Protein AF-A0A843IZI3-F1 (afdb_monomer_lite)

Foldseek 3Di:
DAEKEKEKEAALDPVQDQAAALVPRHHPVVLQVVLCVVCVVQYDYHYYYDHNRDPPNAIFMDIPNHTLCVLPPDPDLVVVVVPPFPPPDDDDPDDDDDPDPGPPSVVSPSHHHSVSVSSSVVSVRPD

Radius of gyration: 17.34 Å; chains: 1; bounding box: 28×25×58 Å

Secondary structure (DSSP, 8-state):
-EEEEEEEEEES-TTSPPPB-TTT--BHHHHHHHHHHHTTTTEEEEEEEEEEEESSSS-EEEETTEEHHHHS----GGG-HHHH-TTS-------S--------GGGGGSS--HHHHHHHHHHHHH-

pLDDT: mean 74.64, std 21.26, range [29.38, 96.81]

Sequence (127 aa):
MKDVKIVLLKSGDPTVFPPVCSDTMKSLKDAVCEIAAIYRDSASFTYEEIEAASEEGRHIVTINGRRLEELVPIPDPSKYCGMACAGCGGGGSGTEGDVVEGPHCAGIYRNIPESVLRLAVKKEIFG

Structure (mmCIF, N/CA/C/O backbone):
data_AF-A0A843IZI3-F1
#
_entry.id   AF-A0A843IZI3-F1
#
loop_
_atom_site.group_PDB
_atom_site.id
_atom_site.type_symbol
_atom_site.label_atom_id
_atom_site.label_alt_id
_atom_site.label_comp_id
_atom_site.label_asym_id
_atom_site.label_entity_id
_atom_site.label_seq_id
_atom_site.pdbx_PDB_ins_code
_atom_site.Cartn_x
_atom_site.Cartn_y
_atom_site.Cartn_z
_atom_site.occupancy
_atom_site.B_iso_or_equiv
_atom_site.auth_seq_id
_atom_site.auth_comp_id
_atom_site.auth_asym_id
_atom_site.auth_atom_id
_atom_site.pdbx_PDB_model_num
ATOM 1 N N . MET A 1 1 ? -6.390 -2.187 20.084 1.00 82.44 1 MET A N 1
ATOM 2 C CA . MET A 1 1 ? -5.901 -1.349 18.974 1.00 82.44 1 MET A CA 1
ATOM 3 C C . MET A 1 1 ? -4.789 -2.128 18.304 1.00 82.44 1 MET A C 1
ATOM 5 O O . MET A 1 1 ? -3.901 -2.574 19.019 1.00 82.44 1 MET A O 1
ATOM 9 N N . LYS A 1 2 ? -4.926 -2.430 17.010 1.00 92.44 2 LYS A N 1
ATOM 10 C CA . LYS A 1 2 ? -3.948 -3.241 16.267 1.00 92.44 2 LYS A CA 1
ATOM 11 C C . LYS A 1 2 ? -2.893 -2.334 15.641 1.00 92.44 2 LYS A C 1
ATOM 13 O O . LYS A 1 2 ? -3.246 -1.265 15.157 1.00 92.44 2 LYS A O 1
ATOM 18 N N . ASP A 1 3 ? -1.641 -2.764 15.621 1.00 94.94 3 ASP A N 1
ATOM 19 C CA . ASP A 1 3 ? -0.580 -2.026 14.940 1.00 94.94 3 ASP A CA 1
ATOM 20 C C . ASP A 1 3 ? -0.457 -2.507 13.488 1.00 94.94 3 ASP A C 1
ATOM 22 O O . ASP A 1 3 ? -0.368 -3.710 13.215 1.00 94.94 3 ASP A O 1
ATOM 26 N N . VAL A 1 4 ? -0.499 -1.563 12.549 1.00 96.31 4 VAL A N 1
ATOM 27 C CA . VAL A 1 4 ? -0.403 -1.812 11.107 1.00 96.31 4 VAL A CA 1
ATOM 28 C C . VAL A 1 4 ? 0.803 -1.059 10.557 1.00 96.31 4 VAL A C 1
ATOM 30 O O . VAL A 1 4 ? 0.792 0.164 10.411 1.00 96.31 4 VAL A O 1
ATOM 33 N N . LYS A 1 5 ? 1.860 -1.798 10.224 1.00 96.81 5 LYS A N 1
ATOM 34 C CA . LYS A 1 5 ? 3.063 -1.275 9.580 1.00 96.81 5 LYS A CA 1
ATOM 35 C C . LYS A 1 5 ? 2.989 -1.505 8.076 1.00 96.81 5 LYS A C 1
ATOM 37 O O . LYS A 1 5 ? 3.002 -2.645 7.624 1.00 96.81 5 LYS A O 1
ATOM 42 N N . ILE A 1 6 ? 2.950 -0.432 7.303 1.00 95.25 6 ILE A N 1
ATOM 43 C CA . ILE A 1 6 ? 2.982 -0.457 5.843 1.00 95.25 6 ILE A CA 1
ATOM 44 C C . ILE A 1 6 ? 4.381 -0.044 5.397 1.00 95.25 6 ILE A C 1
ATOM 46 O O . ILE A 1 6 ? 4.870 1.016 5.785 1.00 95.25 6 ILE A O 1
ATOM 50 N N . VAL A 1 7 ? 5.032 -0.880 4.594 1.00 94.69 7 VAL A N 1
ATOM 51 C CA . VAL A 1 7 ? 6.383 -0.614 4.088 1.00 94.69 7 VAL A CA 1
ATOM 52 C C . VAL A 1 7 ? 6.379 -0.660 2.572 1.00 94.69 7 VAL A C 1
ATOM 54 O O . VAL A 1 7 ? 5.967 -1.659 1.979 1.00 94.69 7 VAL A O 1
ATOM 57 N N . LEU A 1 8 ? 6.882 0.406 1.960 1.00 92.19 8 LEU A N 1
ATOM 58 C CA . LEU A 1 8 ? 7.231 0.456 0.550 1.00 92.19 8 LEU A CA 1
ATOM 59 C C . LEU A 1 8 ? 8.717 0.121 0.384 1.00 92.19 8 LEU A C 1
ATOM 61 O O . LEU A 1 8 ? 9.584 0.922 0.727 1.00 92.19 8 LEU A O 1
ATOM 65 N N . LEU A 1 9 ? 9.013 -1.043 -0.186 1.00 90.69 9 LEU A N 1
ATOM 66 C CA . LEU A 1 9 ? 10.354 -1.400 -0.643 1.00 90.69 9 LEU A CA 1
ATOM 67 C C . LEU A 1 9 ? 10.543 -0.827 -2.046 1.00 90.69 9 LEU A C 1
ATOM 69 O O . LEU A 1 9 ? 9.850 -1.225 -2.991 1.00 90.69 9 LEU A O 1
ATOM 73 N N . LYS A 1 10 ? 11.447 0.141 -2.192 1.00 86.81 10 LYS A N 1
ATOM 74 C CA . LYS A 1 10 ? 11.674 0.794 -3.479 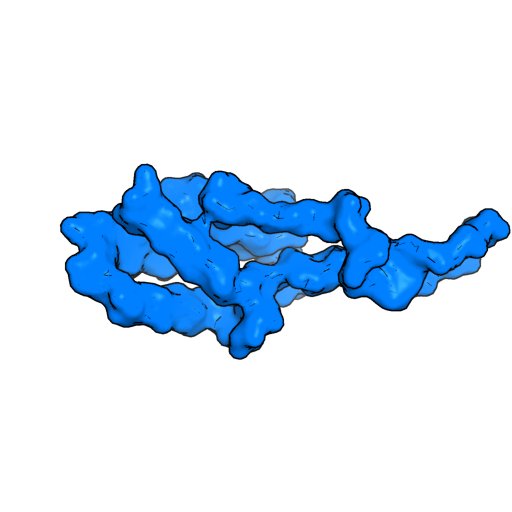1.00 86.81 10 LYS A CA 1
ATOM 75 C C . LYS A 1 10 ? 12.537 -0.052 -4.400 1.00 86.81 10 LYS A C 1
ATOM 77 O O . LYS A 1 10 ? 13.486 -0.698 -3.957 1.00 86.81 10 LYS A O 1
ATOM 82 N N . SER A 1 11 ? 12.192 -0.021 -5.687 1.00 84.12 11 SER A N 1
ATOM 83 C CA . SER A 1 11 ? 13.081 -0.515 -6.734 1.00 84.12 11 SER A CA 1
ATOM 84 C C . SER A 1 11 ? 14.374 0.298 -6.714 1.00 84.12 11 SER A C 1
ATOM 86 O O . SER A 1 11 ? 14.326 1.517 -6.559 1.00 84.12 11 SER A O 1
ATOM 88 N N . GLY A 1 12 ? 15.518 -0.368 -6.870 1.00 81.38 12 GLY A N 1
ATOM 89 C CA . GLY A 1 12 ? 16.792 0.309 -7.133 1.00 81.38 12 GLY A CA 1
ATOM 90 C C . GLY A 1 12 ? 16.920 0.814 -8.576 1.00 81.38 12 GLY A C 1
ATOM 91 O O . GLY A 1 12 ? 17.868 1.528 -8.891 1.00 81.38 12 GLY A O 1
ATOM 92 N N . ASP A 1 13 ? 15.987 0.439 -9.454 1.00 79.12 13 ASP A N 1
ATOM 93 C CA . ASP A 1 13 ? 15.971 0.853 -10.854 1.00 79.12 13 ASP A CA 1
ATOM 94 C C . ASP A 1 13 ? 15.392 2.279 -10.998 1.00 79.12 13 ASP A C 1
ATOM 96 O O . ASP A 1 13 ? 14.211 2.487 -10.699 1.00 79.12 13 ASP A O 1
ATOM 100 N N . PRO A 1 14 ? 16.181 3.261 -11.481 1.00 72.19 14 PRO A N 1
ATOM 101 C CA . PRO A 1 14 ? 15.745 4.650 -11.631 1.00 72.19 14 PRO A CA 1
ATOM 102 C C . PRO A 1 14 ? 14.690 4.854 -12.729 1.00 72.19 14 PRO A C 1
ATOM 104 O O . PRO A 1 14 ? 14.114 5.936 -12.825 1.00 72.19 14 PRO A O 1
ATOM 107 N N . THR A 1 15 ? 14.441 3.851 -13.573 1.00 77.31 15 THR A N 1
ATOM 108 C CA . THR A 1 15 ? 13.392 3.887 -14.603 1.00 77.31 15 THR A CA 1
ATOM 109 C C . THR A 1 15 ? 12.011 3.529 -14.050 1.00 77.31 15 THR A C 1
ATOM 111 O O . THR A 1 15 ? 10.994 3.744 -14.717 1.00 77.31 15 THR A O 1
ATOM 114 N N . VAL A 1 16 ? 11.952 3.015 -12.817 1.00 73.44 16 VAL A N 1
ATOM 115 C CA . VAL A 1 16 ? 10.704 2.666 -12.144 1.00 73.44 16 VAL A CA 1
ATOM 116 C C . VAL A 1 16 ? 10.182 3.887 -11.394 1.00 73.44 16 VAL A C 1
ATOM 118 O O . VAL A 1 16 ? 10.799 4.394 -10.459 1.00 73.44 16 VAL A O 1
ATOM 121 N N . PHE A 1 17 ? 9.017 4.369 -11.820 1.00 74.69 17 PHE A N 1
ATOM 122 C CA . PHE A 1 17 ? 8.362 5.507 -11.186 1.00 74.69 17 PHE A CA 1
ATOM 123 C C . PHE A 1 17 ? 7.798 5.139 -9.806 1.00 74.69 17 PHE A C 1
ATOM 125 O O . PHE A 1 17 ? 7.302 4.020 -9.639 1.00 74.69 17 PHE A O 1
ATOM 132 N N . PRO A 1 18 ? 7.786 6.091 -8.850 1.00 73.00 18 PRO A N 1
ATOM 133 C CA . PRO A 1 18 ? 7.162 5.893 -7.548 1.00 73.00 18 PRO A CA 1
ATOM 134 C C . PRO A 1 18 ? 5.718 5.393 -7.681 1.00 73.00 18 PRO A C 1
ATOM 136 O O . PRO A 1 18 ? 4.987 5.874 -8.553 1.00 73.00 18 PRO A O 1
ATOM 139 N N . PRO A 1 19 ? 5.274 4.470 -6.812 1.00 77.44 19 PRO A N 1
ATOM 140 C CA . PRO A 1 19 ? 3.941 3.907 -6.919 1.00 77.44 19 PRO A CA 1
ATOM 141 C C . PRO A 1 19 ? 2.885 4.966 -6.598 1.00 77.44 19 PRO A C 1
ATOM 143 O O . PRO A 1 19 ? 2.910 5.608 -5.542 1.00 77.44 19 PRO A O 1
ATOM 146 N N . VAL A 1 20 ? 1.920 5.096 -7.501 1.00 81.75 20 VAL A N 1
ATOM 147 C CA . VAL A 1 20 ? 0.690 5.868 -7.293 1.00 81.75 20 VAL A CA 1
ATOM 148 C C . VAL A 1 20 ? -0.499 4.921 -7.248 1.00 81.75 20 VAL A C 1
ATOM 150 O O . VAL A 1 20 ? -0.456 3.829 -7.819 1.00 81.75 20 VAL A O 1
ATOM 153 N N . CYS A 1 21 ? -1.571 5.321 -6.573 1.00 83.06 21 CYS A N 1
ATOM 154 C CA . CYS A 1 21 ? -2.815 4.576 -6.606 1.00 83.06 21 CYS A CA 1
ATOM 155 C C . CYS A 1 21 ? -3.510 4.766 -7.954 1.00 83.06 21 CYS A C 1
ATOM 157 O O . CYS A 1 21 ? -3.779 5.892 -8.356 1.00 83.06 21 CYS A O 1
ATOM 159 N N . SER A 1 22 ? -3.779 3.678 -8.679 1.00 77.12 22 SER A N 1
ATOM 160 C CA . SER A 1 22 ? -4.245 3.752 -10.074 1.00 77.12 22 SER A CA 1
ATOM 161 C C . SER A 1 22 ? -5.667 4.292 -10.242 1.00 77.12 22 SER A C 1
ATOM 163 O O . SER A 1 22 ? -5.977 4.869 -11.279 1.00 77.12 22 SER A O 1
ATOM 165 N N . ASP A 1 23 ? -6.530 4.112 -9.243 1.00 78.88 23 ASP A N 1
ATOM 166 C CA . ASP A 1 23 ? -7.933 4.541 -9.243 1.00 78.88 23 ASP A CA 1
ATOM 167 C C . ASP A 1 23 ? -8.120 5.983 -8.748 1.00 78.88 23 ASP A C 1
ATOM 169 O O . ASP A 1 23 ? -9.038 6.669 -9.196 1.00 78.88 23 ASP A O 1
ATOM 173 N N . THR A 1 24 ? -7.254 6.462 -7.854 1.00 79.31 24 THR A N 1
ATOM 174 C CA . THR A 1 24 ? -7.369 7.801 -7.248 1.00 79.31 24 THR A CA 1
ATOM 175 C C . THR A 1 24 ? -6.251 8.763 -7.635 1.00 79.31 24 THR A C 1
ATOM 177 O O . THR A 1 24 ? -6.328 9.945 -7.305 1.00 79.31 24 THR A O 1
ATOM 180 N N . MET A 1 25 ? -5.219 8.282 -8.334 1.00 81.31 25 MET A N 1
ATOM 181 C CA . MET A 1 25 ? -4.001 9.017 -8.702 1.00 81.31 25 MET A CA 1
ATOM 182 C C . MET A 1 25 ? -3.225 9.607 -7.513 1.00 81.31 25 MET A C 1
ATOM 184 O O . MET A 1 25 ? -2.322 10.422 -7.705 1.00 81.31 25 MET A O 1
ATOM 188 N N . LYS A 1 26 ? -3.543 9.197 -6.280 1.00 85.31 26 LYS A N 1
ATOM 189 C CA . LYS A 1 26 ? -2.845 9.641 -5.069 1.00 85.31 26 LYS A CA 1
ATOM 190 C C . LYS A 1 26 ? -1.495 8.955 -4.932 1.00 85.31 26 LYS A C 1
ATOM 192 O O . LYS A 1 26 ? -1.305 7.834 -5.406 1.00 85.31 26 LYS A O 1
ATOM 197 N N . SER A 1 27 ? -0.564 9.595 -4.231 1.00 89.44 27 SER A N 1
ATOM 198 C CA . SER A 1 27 ? 0.640 8.892 -3.793 1.00 89.44 27 SER A CA 1
ATOM 199 C C . SER A 1 27 ? 0.267 7.778 -2.809 1.00 89.44 27 SER A C 1
ATOM 201 O O . SER A 1 27 ? -0.729 7.884 -2.086 1.00 89.44 27 SER A O 1
ATO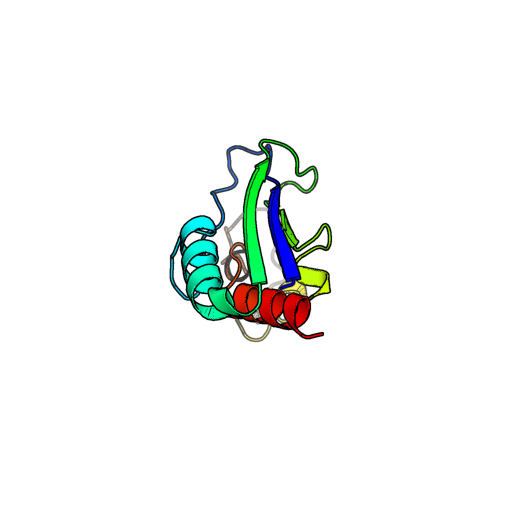M 203 N N . LEU A 1 28 ? 1.080 6.717 -2.741 1.00 88.50 28 LEU A N 1
ATOM 204 C CA . LEU A 1 28 ? 0.869 5.652 -1.756 1.00 88.50 28 LEU A CA 1
ATOM 205 C C . LEU A 1 28 ? 0.814 6.211 -0.324 1.00 88.50 28 LEU A C 1
ATOM 207 O O . LEU A 1 28 ? -0.017 5.788 0.475 1.00 88.50 28 LEU A O 1
ATOM 211 N N . LYS A 1 29 ? 1.660 7.200 -0.017 1.00 91.81 29 LYS A N 1
ATOM 212 C CA . LYS A 1 29 ? 1.693 7.870 1.285 1.00 91.81 29 LYS A CA 1
ATOM 213 C C . LYS A 1 29 ? 0.367 8.563 1.612 1.00 91.81 29 LYS A C 1
ATOM 215 O O . LYS A 1 29 ? -0.157 8.360 2.704 1.00 91.81 29 LYS A O 1
ATOM 220 N N . ASP A 1 30 ? -0.185 9.339 0.679 1.00 93.31 30 ASP A N 1
ATOM 221 C CA . ASP A 1 30 ? -1.453 10.050 0.893 1.00 93.31 30 ASP A CA 1
ATOM 222 C C . ASP A 1 30 ? -2.609 9.063 1.087 1.00 93.31 30 ASP A C 1
ATOM 224 O O . ASP A 1 30 ? -3.400 9.204 2.022 1.00 93.31 30 ASP A O 1
ATOM 228 N N . ALA A 1 31 ? -2.653 8.006 0.270 1.00 92.75 31 ALA A N 1
ATOM 229 C CA . ALA A 1 31 ? -3.630 6.931 0.412 1.00 92.75 31 ALA A CA 1
ATOM 230 C C . ALA A 1 31 ? -3.542 6.250 1.791 1.00 92.75 31 ALA A C 1
ATOM 232 O O . ALA A 1 31 ? -4.564 6.033 2.445 1.00 92.75 31 ALA A O 1
ATOM 233 N N . VAL A 1 32 ? -2.332 5.954 2.280 1.00 93.62 32 VAL A N 1
ATOM 234 C CA . VAL A 1 32 ? -2.130 5.382 3.622 1.00 93.62 32 VAL A CA 1
ATOM 235 C C . VAL A 1 32 ? -2.593 6.342 4.718 1.00 93.62 32 VAL A C 1
ATOM 237 O O . VAL A 1 32 ? -3.255 5.902 5.659 1.00 93.62 32 VAL A O 1
ATOM 240 N N . CYS A 1 33 ? -2.303 7.640 4.604 1.00 94.56 33 CYS A N 1
ATOM 241 C CA . CYS A 1 33 ? -2.763 8.648 5.561 1.00 94.56 33 CYS A CA 1
ATOM 242 C C . CYS A 1 33 ? -4.295 8.719 5.641 1.00 94.56 33 CYS A C 1
ATOM 244 O O . CYS A 1 33 ? -4.855 8.762 6.739 1.00 94.56 33 CYS A O 1
ATOM 246 N N . GLU A 1 34 ? -4.985 8.685 4.502 1.00 94.94 34 GLU A N 1
ATOM 247 C CA . GLU A 1 34 ? -6.450 8.672 4.471 1.00 94.94 34 GLU A CA 1
ATOM 248 C C . GLU A 1 34 ? -7.030 7.383 5.068 1.00 94.94 34 GLU A C 1
ATOM 250 O O . GLU A 1 34 ? -7.964 7.428 5.873 1.00 94.94 34 GLU A O 1
ATOM 255 N N . ILE A 1 35 ? -6.449 6.226 4.741 1.00 94.06 35 ILE A N 1
ATOM 256 C CA . ILE A 1 35 ? -6.859 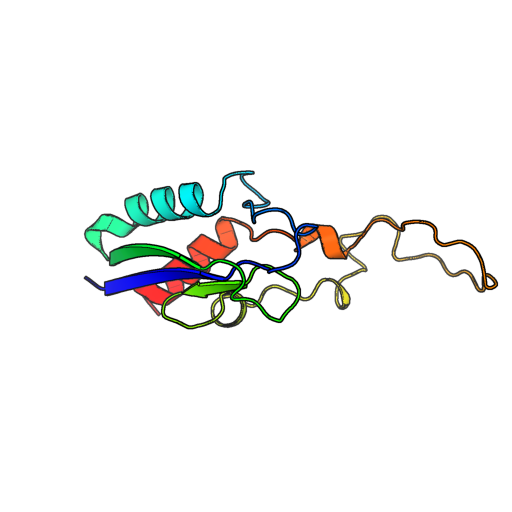4.939 5.316 1.00 94.06 35 ILE A CA 1
ATOM 257 C C . ILE A 1 35 ? -6.646 4.929 6.836 1.00 94.06 35 ILE A C 1
ATOM 259 O O . ILE A 1 35 ? -7.520 4.463 7.575 1.00 94.06 35 ILE A O 1
ATOM 263 N N . ALA A 1 36 ? -5.530 5.478 7.318 1.00 94.56 36 ALA A N 1
ATOM 264 C CA . ALA A 1 36 ? -5.250 5.598 8.743 1.00 94.56 36 ALA A CA 1
ATOM 265 C C . ALA A 1 36 ? -6.307 6.450 9.459 1.00 94.56 36 ALA A C 1
ATOM 267 O O . ALA A 1 36 ? -6.757 6.087 10.545 1.00 94.56 36 ALA A O 1
ATOM 268 N N . ALA A 1 37 ? -6.770 7.536 8.833 1.00 95.31 37 ALA A N 1
ATOM 269 C CA . ALA A 1 37 ? -7.842 8.364 9.381 1.00 95.31 37 ALA A CA 1
ATOM 270 C C . ALA A 1 37 ? -9.173 7.599 9.506 1.00 95.31 37 ALA A C 1
ATOM 272 O O . ALA A 1 37 ? -9.874 7.758 10.507 1.00 95.31 37 ALA A O 1
ATOM 273 N N . ILE A 1 38 ? -9.500 6.736 8.536 1.00 94.38 38 ILE A N 1
ATOM 274 C CA . ILE A 1 38 ? -10.714 5.899 8.550 1.00 94.38 38 ILE A CA 1
ATOM 275 C C . ILE A 1 38 ? -10.683 4.883 9.701 1.00 94.38 38 ILE A C 1
ATOM 277 O O . ILE A 1 38 ? -11.712 4.633 10.327 1.00 94.38 38 ILE A O 1
ATOM 281 N N . TYR A 1 39 ? -9.520 4.290 9.978 1.00 94.44 39 TYR A N 1
ATOM 282 C CA . TYR A 1 39 ? -9.370 3.211 10.962 1.00 94.44 39 TYR A CA 1
ATOM 283 C C . TYR A 1 39 ? -8.747 3.650 12.292 1.00 94.44 39 TYR A C 1
ATOM 285 O O . TYR A 1 39 ? -8.391 2.792 13.100 1.00 94.44 39 TYR A O 1
ATOM 293 N N . ARG A 1 40 ? -8.664 4.958 12.556 1.00 93.62 40 ARG A N 1
ATOM 294 C CA . ARG A 1 40 ? -7.981 5.541 13.726 1.00 93.62 40 ARG A CA 1
ATOM 295 C C . ARG A 1 40 ? -8.428 4.974 15.081 1.00 93.62 40 ARG A C 1
ATOM 297 O O . ARG A 1 40 ? -7.628 4.885 16.001 1.00 93.62 40 ARG A O 1
ATOM 304 N N . ASP A 1 41 ? -9.700 4.583 15.201 1.00 94.38 41 ASP A N 1
ATOM 305 C CA . ASP A 1 41 ? -10.270 4.064 16.453 1.00 94.38 41 ASP A CA 1
ATOM 306 C C . ASP A 1 41 ? -10.006 2.552 16.625 1.00 94.38 41 ASP A C 1
ATOM 308 O O . ASP A 1 41 ? -10.205 1.987 17.698 1.00 94.38 41 ASP A O 1
ATOM 312 N N . SER A 1 42 ? -9.569 1.873 15.558 1.00 93.69 42 SER A N 1
ATOM 313 C CA . SER A 1 42 ? -9.344 0.421 15.518 1.00 93.69 42 SER A CA 1
ATOM 314 C C . SER A 1 42 ? -7.860 0.047 15.432 1.00 93.69 42 SER A C 1
ATOM 316 O O . SER A 1 42 ? -7.452 -0.982 15.986 1.00 93.69 42 SER A O 1
ATOM 318 N N . ALA A 1 43 ? -7.045 0.873 14.774 1.00 94.75 43 ALA A N 1
ATOM 319 C CA . ALA A 1 43 ? -5.651 0.572 14.486 1.00 94.75 43 ALA A CA 1
ATOM 320 C C . ALA A 1 43 ? -4.740 1.805 14.514 1.00 94.75 43 ALA A C 1
ATOM 322 O O . ALA A 1 43 ? -5.150 2.914 14.172 1.00 94.75 43 ALA A O 1
ATOM 323 N N . SER A 1 44 ? -3.483 1.570 14.888 1.00 94.62 44 SER A N 1
ATOM 324 C CA . SER A 1 44 ? -2.379 2.509 14.717 1.00 94.62 44 SER A CA 1
ATOM 325 C C . SER A 1 44 ? -1.662 2.197 13.398 1.00 94.62 44 SER A C 1
ATOM 327 O O . SER A 1 44 ? -1.587 1.038 12.984 1.00 94.62 44 SER A O 1
ATOM 329 N N . PHE A 1 45 ? -1.158 3.224 12.715 1.00 95.81 45 PHE A N 1
ATOM 330 C CA . PHE A 1 45 ? -0.516 3.071 11.411 1.00 95.81 45 PHE A CA 1
ATOM 331 C C . PHE A 1 45 ? 0.904 3.613 11.435 1.00 95.81 45 PHE A C 1
ATOM 333 O O . PHE A 1 45 ? 1.163 4.689 11.970 1.00 95.81 45 PHE A O 1
ATOM 340 N N .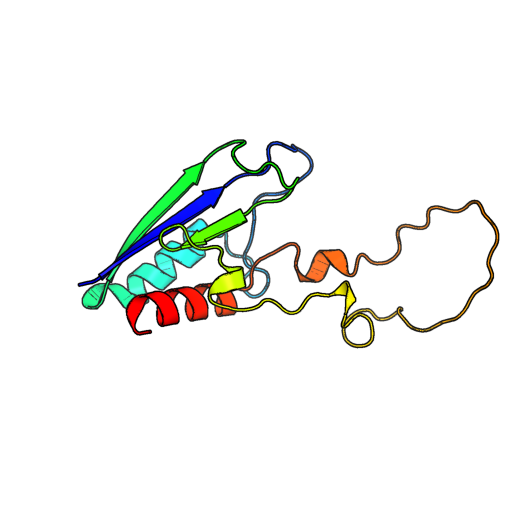 THR A 1 46 ? 1.817 2.887 10.803 1.00 96.12 46 THR A N 1
ATOM 341 C CA . THR A 1 46 ? 3.170 3.357 10.490 1.00 96.12 46 THR A CA 1
ATOM 342 C C . THR A 1 46 ? 3.424 3.151 9.006 1.00 96.12 46 THR A C 1
ATOM 344 O O . THR A 1 46 ? 3.122 2.083 8.481 1.00 96.12 46 THR A O 1
ATOM 347 N N . TYR A 1 47 ? 3.969 4.165 8.337 1.00 94.81 47 TYR A N 1
ATOM 348 C CA . TYR A 1 47 ? 4.368 4.100 6.934 1.00 94.81 47 TYR A CA 1
ATOM 349 C C . TYR A 1 47 ? 5.868 4.353 6.814 1.00 94.81 47 TYR A C 1
ATOM 351 O O . TYR A 1 47 ? 6.361 5.367 7.310 1.00 94.81 47 TYR A O 1
ATOM 359 N N . GLU A 1 48 ? 6.577 3.444 6.155 1.00 94.44 48 GLU A N 1
ATOM 360 C CA . GLU A 1 48 ? 8.015 3.545 5.906 1.00 94.44 48 GLU A CA 1
ATOM 361 C C . GLU A 1 48 ? 8.328 3.297 4.429 1.00 94.44 48 GLU A C 1
ATOM 363 O O . GLU A 1 48 ? 7.743 2.423 3.789 1.00 94.44 48 GLU A O 1
ATOM 368 N N . GLU A 1 49 ? 9.294 4.043 3.900 1.00 92.31 49 GLU A N 1
ATOM 369 C CA . GLU A 1 49 ? 9.865 3.819 2.574 1.00 92.31 49 GLU A CA 1
ATOM 370 C C . GLU A 1 49 ? 11.317 3.377 2.743 1.00 92.31 49 GLU A C 1
ATOM 372 O O . GLU A 1 49 ? 12.092 4.052 3.421 1.00 92.31 49 GLU A O 1
ATOM 377 N N . ILE A 1 50 ? 11.684 2.247 2.141 1.00 91.69 50 ILE A N 1
ATOM 378 C CA . ILE A 1 50 ? 13.047 1.714 2.188 1.00 91.69 50 ILE A CA 1
ATOM 379 C C . ILE A 1 50 ? 13.635 1.785 0.781 1.00 91.69 50 ILE A C 1
ATOM 381 O O . ILE A 1 50 ? 13.182 1.089 -0.131 1.00 91.69 50 ILE A O 1
ATOM 385 N N . GLU A 1 51 ? 14.632 2.652 0.610 1.00 84.06 51 GLU A N 1
ATOM 386 C CA . GLU A 1 51 ? 15.335 2.857 -0.659 1.00 84.06 51 GLU A CA 1
ATOM 387 C C . GLU A 1 51 ? 16.095 1.599 -1.096 1.00 84.06 51 GLU A C 1
ATOM 389 O O . GLU A 1 51 ? 16.731 0.941 -0.274 1.00 84.06 51 GLU A O 1
ATOM 394 N N . ALA A 1 52 ? 16.040 1.287 -2.397 1.00 79.38 52 ALA A N 1
ATOM 395 C CA . ALA A 1 52 ? 16.788 0.202 -3.044 1.00 79.38 52 ALA A CA 1
ATOM 396 C C . ALA A 1 52 ? 16.682 -1.188 -2.369 1.00 79.38 52 ALA A C 1
ATOM 398 O O . ALA A 1 52 ? 17.594 -2.003 -2.478 1.00 79.38 52 ALA A O 1
ATOM 399 N N . ALA A 1 53 ? 15.575 -1.471 -1.674 1.00 79.56 53 ALA A N 1
ATOM 400 C CA . ALA A 1 53 ? 15.367 -2.737 -0.966 1.00 79.56 53 ALA A CA 1
ATOM 401 C C . ALA A 1 53 ? 14.705 -3.830 -1.817 1.00 79.56 53 ALA A C 1
ATOM 403 O O . ALA A 1 53 ? 14.702 -4.994 -1.421 1.00 79.56 53 ALA A O 1
ATOM 404 N N . SER A 1 54 ? 14.105 -3.476 -2.956 1.00 77.44 54 SER A N 1
ATOM 405 C CA . SER A 1 54 ? 13.482 -4.459 -3.842 1.00 77.44 54 SER A CA 1
ATOM 406 C C . SER A 1 54 ? 14.470 -4.983 -4.881 1.00 77.44 54 SER A C 1
ATOM 408 O O . SER A 1 54 ? 14.941 -4.233 -5.736 1.00 77.44 54 SER A O 1
ATOM 410 N N . GLU A 1 55 ? 14.713 -6.293 -4.847 1.00 77.19 55 GLU A N 1
ATOM 411 C CA . GLU A 1 55 ? 15.509 -7.022 -5.845 1.00 77.19 55 GLU A CA 1
ATOM 412 C C . GLU A 1 55 ? 14.680 -7.433 -7.081 1.00 77.19 55 GLU A C 1
ATOM 414 O O . GLU A 1 55 ? 15.219 -7.950 -8.055 1.00 77.19 55 GLU A O 1
ATOM 419 N N . GLU A 1 56 ? 13.363 -7.190 -7.077 1.00 70.69 56 GLU A N 1
ATOM 420 C CA . GLU A 1 56 ? 12.437 -7.645 -8.130 1.00 70.69 56 GLU A CA 1
ATOM 421 C C . GLU A 1 56 ? 12.297 -6.674 -9.312 1.00 70.69 56 GLU A C 1
ATOM 423 O O . GLU A 1 56 ? 11.401 -6.836 -10.141 1.00 70.69 56 GLU A O 1
ATOM 428 N N . GLY A 1 57 ? 13.123 -5.626 -9.378 1.00 72.25 57 GLY A N 1
ATOM 429 C CA . GLY A 1 57 ? 13.030 -4.606 -10.431 1.00 72.25 57 GLY A CA 1
ATOM 430 C C . GLY A 1 57 ? 11.705 -3.826 -10.425 1.00 72.25 57 GLY A C 1
ATOM 431 O O . GLY A 1 57 ? 11.339 -3.204 -11.417 1.00 72.25 57 GLY A O 1
ATOM 432 N N . ARG A 1 58 ? 10.956 -3.870 -9.317 1.00 76.12 58 ARG A N 1
ATOM 433 C CA . ARG A 1 58 ? 9.682 -3.164 -9.112 1.00 76.12 58 ARG A CA 1
ATOM 434 C C . ARG A 1 58 ? 9.509 -2.773 -7.652 1.00 76.12 58 ARG A C 1
ATOM 436 O O . ARG A 1 58 ? 10.111 -3.376 -6.770 1.00 76.12 58 ARG A O 1
ATOM 443 N N . HIS A 1 59 ? 8.658 -1.793 -7.382 1.00 83.06 59 HIS A N 1
ATOM 444 C CA . HIS A 1 59 ? 8.253 -1.470 -6.016 1.00 83.06 59 HIS A CA 1
ATOM 445 C C . HIS A 1 59 ? 7.449 -2.620 -5.393 1.00 83.06 59 HIS A C 1
ATOM 447 O O . HIS A 1 59 ? 6.593 -3.201 -6.059 1.00 83.06 59 HIS A O 1
ATOM 453 N N . ILE A 1 60 ? 7.695 -2.925 -4.117 1.00 86.50 60 ILE A N 1
ATOM 454 C CA . ILE A 1 60 ? 6.934 -3.930 -3.360 1.00 86.50 60 ILE A CA 1
ATOM 455 C C . ILE A 1 60 ? 6.304 -3.245 -2.155 1.00 86.50 60 ILE A C 1
ATOM 457 O O . ILE A 1 60 ? 6.988 -2.566 -1.391 1.00 86.50 60 ILE A O 1
ATOM 461 N N . VAL A 1 61 ? 5.002 -3.446 -1.963 1.00 89.81 61 VAL A N 1
ATOM 462 C CA . VAL A 1 61 ? 4.292 -2.975 -0.772 1.00 89.81 61 VAL A CA 1
ATOM 463 C C . VAL A 1 61 ? 4.034 -4.151 0.150 1.00 89.81 61 VAL A C 1
ATOM 465 O O . VAL A 1 61 ? 3.498 -5.180 -0.263 1.00 89.81 61 VAL A O 1
ATOM 468 N N . THR A 1 62 ? 4.400 -3.982 1.415 1.00 92.75 62 THR A N 1
ATOM 469 C CA . THR A 1 62 ? 4.118 -4.952 2.471 1.00 92.75 62 THR A CA 1
ATOM 470 C C . THR A 1 62 ? 3.285 -4.324 3.577 1.00 92.75 62 THR A C 1
ATOM 472 O O . THR A 1 62 ? 3.376 -3.124 3.840 1.00 92.75 62 THR A O 1
ATOM 475 N N . ILE A 1 63 ? 2.471 -5.145 4.229 1.00 94.81 63 ILE A N 1
ATOM 476 C CA . ILE A 1 63 ? 1.674 -4.799 5.401 1.00 94.81 63 ILE A CA 1
ATOM 477 C C . ILE A 1 63 ? 2.022 -5.830 6.476 1.00 94.81 63 ILE A C 1
ATOM 479 O O . ILE A 1 63 ? 1.873 -7.031 6.255 1.00 94.81 63 ILE A O 1
ATOM 483 N N . ASN A 1 64 ? 2.549 -5.376 7.613 1.00 95.12 64 ASN A N 1
ATOM 484 C CA . ASN A 1 64 ? 3.054 -6.219 8.702 1.00 95.12 64 ASN A CA 1
ATOM 485 C C . ASN A 1 64 ? 4.032 -7.312 8.218 1.00 95.12 64 ASN A C 1
ATOM 487 O O . ASN A 1 64 ? 4.015 -8.445 8.690 1.00 95.12 64 ASN A O 1
ATOM 491 N N . GLY A 1 65 ? 4.886 -6.966 7.248 1.00 92.06 65 GLY A N 1
ATOM 492 C CA . GLY A 1 65 ? 5.884 -7.869 6.665 1.00 92.06 65 GLY A CA 1
ATOM 493 C C . GLY A 1 65 ? 5.343 -8.854 5.623 1.00 92.06 65 GLY A C 1
ATOM 494 O O . GLY A 1 65 ? 6.133 -9.562 5.006 1.00 92.06 65 GLY A O 1
ATOM 495 N N . ARG A 1 66 ? 4.028 -8.882 5.377 1.00 92.06 66 ARG A N 1
ATOM 496 C CA . ARG A 1 66 ? 3.403 -9.700 4.328 1.00 92.06 66 ARG A CA 1
ATOM 497 C C . ARG A 1 66 ? 3.206 -8.890 3.062 1.00 92.06 66 ARG A C 1
ATOM 499 O O . ARG A 1 66 ? 2.855 -7.712 3.141 1.00 92.06 66 ARG A O 1
ATOM 506 N N . ARG A 1 67 ? 3.396 -9.497 1.891 1.00 88.88 67 ARG A N 1
ATOM 507 C CA . ARG A 1 67 ? 3.177 -8.797 0.618 1.00 88.88 67 ARG A CA 1
ATOM 508 C C . ARG A 1 67 ? 1.707 -8.450 0.438 1.00 88.88 67 ARG A C 1
ATOM 510 O O . ARG A 1 67 ? 0.824 -9.214 0.831 1.00 88.88 67 ARG A O 1
ATOM 517 N N . LEU A 1 68 ? 1.440 -7.310 -0.191 1.00 88.00 68 LEU A N 1
ATOM 518 C CA . LEU A 1 68 ? 0.078 -6.880 -0.485 1.00 88.00 68 LEU A CA 1
ATOM 519 C C . LEU A 1 68 ? -0.701 -7.958 -1.257 1.00 88.00 68 LEU A C 1
ATOM 521 O O . LEU A 1 68 ? -1.853 -8.245 -0.929 1.00 88.00 68 LEU A O 1
ATOM 525 N N . GLU A 1 69 ? -0.048 -8.596 -2.227 1.00 83.00 69 GLU A N 1
ATOM 526 C CA . GLU A 1 69 ? -0.619 -9.638 -3.081 1.00 83.00 69 GLU A CA 1
ATOM 527 C C . GLU A 1 69 ? -0.994 -10.917 -2.311 1.00 83.00 69 GLU A C 1
ATOM 529 O O . GLU A 1 69 ? -1.858 -11.670 -2.758 1.00 83.00 69 GLU A O 1
ATOM 534 N N . GLU A 1 70 ? -0.397 -11.161 -1.138 1.00 85.62 70 GLU A N 1
ATOM 535 C CA . GLU A 1 70 ? -0.787 -12.272 -0.259 1.00 85.62 70 GLU A CA 1
ATOM 536 C C . GLU A 1 70 ? -2.087 -11.981 0.502 1.00 85.62 70 GLU A C 1
ATOM 538 O O . GLU A 1 70 ? -2.845 -12.898 0.823 1.00 85.62 70 GLU A O 1
ATOM 543 N N . LEU A 1 71 ? -2.347 -10.712 0.826 1.00 87.00 71 LEU A N 1
ATOM 544 C CA . LEU A 1 71 ? -3.557 -10.287 1.536 1.00 87.00 71 LEU A CA 1
ATOM 545 C C . LEU A 1 71 ? -4.731 -10.135 0.571 1.00 87.00 71 LEU A C 1
ATOM 547 O O . LEU A 1 71 ? -5.869 -10.533 0.858 1.00 87.00 71 LEU A O 1
ATOM 551 N N . VAL A 1 72 ? -4.463 -9.549 -0.589 1.00 86.19 72 VAL A N 1
ATOM 552 C CA . VAL A 1 72 ? -5.433 -9.355 -1.658 1.00 86.19 72 VAL A CA 1
ATOM 553 C C . VAL A 1 72 ? -4.775 -9.809 -2.954 1.00 86.19 72 VAL A C 1
ATOM 555 O O . VAL A 1 72 ? -3.971 -9.061 -3.506 1.00 86.19 72 VAL A O 1
ATOM 558 N N . PRO A 1 73 ? -5.116 -11.014 -3.448 1.00 77.50 73 PRO A N 1
ATOM 559 C CA . PRO A 1 73 ? -4.605 -11.502 -4.717 1.00 77.50 73 PRO A CA 1
ATOM 560 C C . PRO A 1 73 ? -4.930 -10.502 -5.819 1.00 77.50 73 PRO A C 1
ATOM 562 O O . PRO A 1 73 ? -6.100 -10.262 -6.128 1.00 77.50 73 PRO A O 1
ATOM 565 N N . ILE A 1 74 ? -3.890 -9.906 -6.391 1.00 68.75 74 ILE A N 1
ATOM 566 C CA . ILE A 1 74 ? -4.029 -9.051 -7.561 1.00 68.75 74 ILE A CA 1
ATOM 567 C C . ILE A 1 74 ? -4.033 -9.990 -8.772 1.00 68.75 74 ILE A C 1
ATOM 569 O O . ILE A 1 74 ? -3.080 -10.758 -8.940 1.00 68.75 74 ILE A O 1
ATOM 573 N N . PRO A 1 75 ? -5.108 -10.017 -9.578 1.00 58.78 75 PRO A N 1
ATOM 574 C CA . PRO A 1 75 ? -5.180 -10.899 -10.732 1.00 58.78 75 PRO A CA 1
ATOM 575 C C . PRO A 1 75 ? -4.022 -10.610 -11.690 1.00 58.78 75 PRO A C 1
ATOM 577 O O . PRO A 1 75 ? -3.816 -9.474 -12.101 1.00 58.78 75 PRO A O 1
ATOM 580 N N . ASP A 1 76 ? -3.271 -11.656 -12.037 1.00 56.91 76 ASP A N 1
ATOM 581 C CA . ASP A 1 76 ? -2.132 -11.568 -12.947 1.00 56.91 76 ASP A CA 1
ATOM 582 C C . ASP A 1 76 ? -2.596 -11.156 -14.359 1.00 56.91 76 ASP A C 1
ATOM 584 O O . ASP A 1 76 ? -3.226 -11.972 -15.040 1.00 56.91 76 ASP A O 1
ATOM 588 N N . PRO A 1 77 ? -2.284 -9.935 -14.838 1.00 50.75 77 PRO A N 1
ATOM 589 C CA . PRO A 1 77 ? -2.707 -9.449 -16.154 1.00 50.75 77 PRO A CA 1
ATOM 590 C C . PRO A 1 77 ? -2.347 -10.384 -17.306 1.00 50.75 77 PRO A C 1
ATOM 592 O O . PRO A 1 77 ? -3.099 -10.456 -18.279 1.00 50.75 77 PRO A O 1
ATOM 595 N N . SER A 1 78 ? -1.231 -11.117 -17.207 1.00 49.31 78 SER A N 1
ATOM 596 C CA . SER A 1 78 ? -0.800 -12.048 -18.255 1.00 49.31 78 SER A CA 1
ATOM 597 C C . SER A 1 78 ? -1.804 -13.185 -18.470 1.00 49.31 78 SER A C 1
ATOM 599 O O . SER A 1 78 ? -1.920 -13.715 -19.574 1.00 49.31 78 SER A O 1
ATOM 601 N N . LYS A 1 79 ? -2.604 -13.503 -17.445 1.00 47.47 79 LYS A N 1
ATOM 602 C CA . LYS A 1 79 ? -3.650 -14.533 -17.476 1.00 47.47 79 LYS A CA 1
ATOM 603 C C . LYS A 1 79 ? -5.015 -14.002 -17.917 1.00 47.47 79 LYS A C 1
ATOM 605 O O . LYS A 1 79 ? -5.904 -14.799 -18.199 1.00 47.47 79 LYS A O 1
ATOM 610 N N . TYR A 1 80 ? -5.183 -12.678 -18.000 1.00 50.12 80 TYR A N 1
ATOM 611 C CA . TYR A 1 80 ? -6.462 -12.014 -18.293 1.00 50.12 80 TYR A CA 1
ATOM 612 C C . TYR A 1 80 ? -6.392 -11.042 -19.486 1.00 50.12 80 TYR A C 1
ATOM 614 O O . TYR A 1 80 ? -7.300 -10.225 -19.663 1.00 50.12 80 TYR A O 1
ATOM 622 N N . CYS A 1 81 ? -5.357 -11.142 -20.335 1.00 49.88 81 CYS A N 1
ATOM 623 C CA . CYS A 1 81 ? -5.125 -10.257 -21.493 1.00 49.88 81 CYS A CA 1
ATOM 624 C C . CYS A 1 81 ? -6.333 -10.125 -22.446 1.00 49.88 81 CYS A C 1
ATOM 626 O O . CYS A 1 81 ? -6.428 -9.153 -23.186 1.00 49.88 81 CYS A O 1
ATOM 628 N N . GLY A 1 82 ? -7.304 -11.043 -22.387 1.00 46.78 82 GLY A N 1
ATOM 629 C CA . GLY A 1 82 ? -8.541 -10.977 -23.168 1.00 46.78 82 GLY A CA 1
ATOM 630 C C . GLY A 1 82 ? -9.566 -9.911 -22.748 1.00 46.78 82 GLY A C 1
ATOM 631 O O . GLY A 1 82 ? -10.516 -9.710 -23.497 1.00 46.78 82 GLY A O 1
ATOM 632 N N . MET A 1 83 ? -9.429 -9.235 -21.595 1.00 42.03 83 MET A N 1
ATOM 633 C CA . MET A 1 83 ? -10.463 -8.291 -21.111 1.00 42.03 83 MET A CA 1
ATOM 634 C C . MET A 1 83 ? -10.030 -6.826 -20.967 1.00 42.03 83 MET A C 1
ATOM 636 O O . MET A 1 83 ? -10.896 -5.957 -20.966 1.00 42.03 83 MET A O 1
ATOM 640 N N . ALA A 1 84 ? -8.734 -6.522 -20.858 1.00 40.66 84 ALA A N 1
ATOM 641 C CA . ALA A 1 84 ? -8.276 -5.167 -20.513 1.00 40.66 84 ALA A CA 1
ATOM 642 C C . ALA A 1 84 ? -7.357 -4.507 -21.556 1.00 40.66 84 ALA A C 1
ATOM 644 O O . ALA A 1 84 ? -6.990 -3.345 -21.407 1.00 40.66 84 ALA A O 1
ATOM 645 N N . CYS A 1 85 ? -7.010 -5.221 -22.627 1.00 45.75 85 CYS A N 1
ATOM 646 C CA . CYS A 1 85 ? -6.197 -4.689 -23.710 1.00 45.75 85 CYS A CA 1
ATOM 647 C C . CYS A 1 85 ? -7.022 -4.711 -24.994 1.00 45.75 85 CYS A C 1
ATOM 649 O O . CYS A 1 85 ? -7.245 -5.772 -25.580 1.00 45.75 85 CYS A O 1
ATOM 651 N N . ALA A 1 86 ? -7.480 -3.535 -25.433 1.00 43.41 86 ALA A N 1
ATOM 652 C CA . ALA A 1 86 ? -7.966 -3.343 -26.794 1.00 43.41 86 ALA A CA 1
ATOM 653 C C . ALA A 1 86 ? -6.801 -3.653 -27.754 1.00 43.41 86 ALA A C 1
ATOM 655 O O . ALA A 1 86 ? -5.976 -2.792 -28.034 1.00 43.41 86 ALA A O 1
ATOM 656 N N . GLY A 1 87 ? -6.668 -4.922 -28.153 1.00 45.84 87 GLY A N 1
ATOM 657 C CA . GLY A 1 87 ? -5.571 -5.403 -28.997 1.00 45.84 87 GLY A CA 1
ATOM 658 C C . GLY A 1 87 ? -5.076 -6.829 -28.731 1.00 45.84 87 GLY A C 1
ATOM 659 O O . GLY A 1 87 ? -4.340 -7.352 -29.558 1.00 45.84 87 GLY A O 1
ATOM 660 N N . CYS A 1 88 ? -5.479 -7.515 -27.654 1.00 47.97 88 CYS A N 1
ATOM 661 C CA . CYS A 1 88 ? -4.957 -8.864 -27.354 1.00 47.97 88 CYS A CA 1
ATOM 662 C C . CYS A 1 88 ? -5.674 -10.001 -28.120 1.00 47.97 88 CYS A C 1
ATOM 664 O O . CYS A 1 88 ? -5.910 -11.085 -27.589 1.00 47.97 88 CYS A O 1
ATOM 666 N N . GLY A 1 89 ? -6.060 -9.748 -29.371 1.00 41.41 89 GLY A N 1
ATOM 667 C CA . GLY A 1 89 ? -6.812 -10.685 -30.200 1.00 41.41 89 GLY A CA 1
ATOM 668 C C . GLY A 1 89 ? -6.653 -10.365 -31.677 1.00 41.41 89 GLY A C 1
ATOM 669 O O . GLY A 1 89 ? -7.499 -9.705 -32.267 1.00 41.41 89 GLY A O 1
ATOM 670 N N . GLY A 1 90 ? -5.563 -10.827 -32.279 1.00 36.88 90 GLY A N 1
ATOM 671 C CA . GLY A 1 90 ? -5.356 -10.719 -33.718 1.00 36.88 90 GLY A CA 1
ATOM 672 C C . GLY A 1 90 ? -4.081 -11.433 -34.123 1.00 36.88 90 GLY A C 1
ATOM 673 O O . GLY A 1 90 ? -2.992 -10.926 -33.892 1.00 36.88 90 GLY A O 1
ATOM 674 N N . GLY A 1 91 ? -4.230 -12.638 -34.672 1.00 47.25 91 GLY A N 1
ATOM 675 C CA . GLY A 1 91 ? -3.121 -13.449 -35.153 1.00 47.25 91 GLY A CA 1
ATOM 676 C C . GLY A 1 91 ? -2.238 -12.712 -36.158 1.00 47.25 91 GLY A C 1
ATOM 677 O O . GLY A 1 91 ? -2.713 -11.956 -37.000 1.00 47.25 91 GLY A O 1
ATOM 678 N N . GLY A 1 92 ? -0.945 -12.996 -36.089 1.00 33.41 92 GLY A N 1
ATOM 679 C CA . GLY A 1 92 ? 0.023 -12.576 -37.083 1.00 33.41 92 GLY A CA 1
ATOM 680 C C . GLY A 1 92 ? 1.283 -13.404 -36.927 1.00 33.41 92 GLY A C 1
ATOM 681 O O . GLY A 1 92 ? 2.108 -13.124 -36.065 1.00 33.41 92 GLY A O 1
ATOM 682 N N . SER A 1 93 ? 1.427 -14.437 -37.756 1.00 45.44 93 SER A N 1
ATOM 683 C CA . SER A 1 93 ? 2.738 -14.987 -38.097 1.00 45.44 93 SER A CA 1
ATOM 684 C C . SER A 1 93 ? 3.503 -13.889 -38.841 1.00 45.44 93 SER A C 1
ATOM 686 O O . SER A 1 93 ? 3.380 -13.762 -40.055 1.00 45.44 93 SER A O 1
ATOM 688 N N . GLY A 1 94 ? 4.200 -13.034 -38.097 1.00 36.72 94 GLY A N 1
ATOM 689 C CA . GLY A 1 94 ? 4.987 -11.917 -38.607 1.00 36.72 94 GLY A CA 1
ATOM 690 C C . GLY A 1 94 ? 6.437 -12.088 -38.180 1.00 36.72 94 GLY A C 1
ATOM 691 O O . GLY A 1 94 ? 6.723 -12.331 -37.014 1.00 36.72 94 GLY A O 1
ATOM 692 N N . THR A 1 95 ? 7.316 -12.043 -39.166 1.00 37.47 95 THR A N 1
ATOM 693 C CA . THR A 1 95 ? 8.764 -12.232 -39.110 1.00 37.47 95 THR A CA 1
ATOM 694 C C . THR A 1 95 ? 9.481 -11.292 -38.142 1.00 37.47 95 THR A C 1
ATOM 696 O O . THR A 1 95 ? 9.027 -10.183 -37.881 1.00 37.47 95 THR A O 1
ATOM 699 N N . GLU A 1 96 ? 10.630 -11.763 -37.655 1.00 41.97 96 GLU A N 1
ATOM 700 C CA . GLU A 1 96 ? 11.626 -11.023 -36.879 1.00 41.97 96 GLU A CA 1
ATOM 701 C C . GLU A 1 96 ? 11.843 -9.593 -37.402 1.00 41.97 96 GLU A C 1
ATOM 703 O O . GLU A 1 96 ? 12.067 -9.393 -38.595 1.00 41.97 96 GLU A O 1
ATOM 708 N N . GLY A 1 97 ? 11.842 -8.621 -36.486 1.00 36.25 97 GLY A N 1
ATOM 709 C CA . GLY A 1 97 ? 12.291 -7.256 -36.760 1.00 36.25 97 GLY A CA 1
ATOM 710 C C . GLY A 1 97 ? 11.179 -6.218 -36.853 1.00 36.25 97 GLY A C 1
ATOM 711 O O . GLY A 1 97 ? 10.997 -5.631 -37.904 1.00 36.25 97 GLY A O 1
ATOM 712 N N . ASP A 1 98 ? 10.478 -5.966 -35.749 1.00 29.38 98 ASP A N 1
ATOM 713 C CA . ASP A 1 98 ? 9.989 -4.627 -35.399 1.00 29.38 98 ASP A CA 1
ATOM 714 C C . ASP A 1 98 ? 9.560 -4.646 -33.926 1.00 29.38 98 ASP A C 1
ATOM 716 O O . ASP A 1 98 ? 8.567 -5.267 -33.542 1.00 29.38 98 ASP A O 1
ATOM 720 N N . VAL A 1 99 ? 10.349 -3.994 -33.069 1.00 36.19 99 VAL A N 1
ATOM 721 C CA . VAL A 1 99 ? 9.985 -3.733 -31.670 1.00 36.19 99 VAL A CA 1
ATOM 722 C C . VAL A 1 99 ? 8.956 -2.606 -31.687 1.00 36.19 99 VAL A C 1
ATOM 724 O O . VAL A 1 99 ? 9.266 -1.448 -31.427 1.00 36.19 99 VAL A O 1
ATOM 727 N N . VAL A 1 100 ? 7.723 -2.934 -32.061 1.00 35.62 100 VAL A N 1
ATOM 728 C CA . VAL A 1 100 ? 6.586 -2.052 -31.816 1.00 35.62 100 VAL A CA 1
ATOM 729 C C . VAL A 1 100 ? 6.278 -2.181 -30.330 1.00 35.62 100 VAL A C 1
ATOM 731 O O . VAL A 1 100 ? 5.929 -3.268 -29.868 1.00 35.62 100 VAL A O 1
ATOM 734 N N . GLU A 1 101 ? 6.441 -1.091 -29.575 1.00 38.75 101 GLU A N 1
ATOM 735 C CA . GLU A 1 101 ? 5.880 -0.933 -28.230 1.00 38.75 101 GLU A CA 1
ATOM 736 C C . GLU A 1 101 ? 4.367 -1.199 -28.300 1.00 38.75 101 GLU A C 1
ATOM 738 O O . GLU A 1 101 ? 3.552 -0.305 -28.528 1.00 38.75 101 GLU A O 1
ATOM 743 N N . GLY A 1 102 ? 3.979 -2.467 -28.168 1.00 34.03 102 GLY A N 1
ATOM 744 C CA . GLY A 1 102 ? 2.588 -2.851 -28.000 1.00 34.03 102 GLY A CA 1
ATOM 745 C C . GLY A 1 102 ? 2.052 -2.233 -26.707 1.00 34.03 102 GLY A C 1
ATOM 746 O O . GLY A 1 102 ? 2.822 -2.034 -25.761 1.00 34.03 102 GLY A O 1
ATOM 747 N N . PRO A 1 103 ? 0.745 -1.929 -26.621 1.00 39.34 103 PRO A N 1
ATOM 748 C CA . PRO A 1 103 ? 0.169 -1.318 -25.434 1.00 39.34 103 PRO A CA 1
ATOM 749 C C . PRO A 1 103 ? 0.407 -2.259 -24.254 1.00 39.34 103 PRO A C 1
ATOM 751 O O . PRO A 1 103 ? -0.157 -3.349 -24.176 1.00 39.34 103 PRO A O 1
ATOM 754 N N . HIS A 1 104 ? 1.317 -1.859 -23.366 1.00 40.84 104 HIS A N 1
ATOM 755 C CA . HIS A 1 104 ? 1.752 -2.657 -22.234 1.00 40.84 104 HIS A CA 1
ATOM 756 C C . HIS A 1 104 ? 0.545 -3.034 -21.363 1.00 40.84 104 HIS A C 1
ATOM 758 O O . HIS A 1 104 ? 0.134 -2.262 -20.499 1.00 40.84 104 HIS A O 1
ATOM 764 N N . CYS A 1 105 ? 0.040 -4.265 -21.488 1.00 39.81 105 CYS A N 1
ATOM 765 C CA . CYS A 1 105 ? -0.883 -4.848 -20.505 1.00 39.81 105 CYS A CA 1
ATOM 766 C C . CYS A 1 105 ? -0.254 -4.896 -19.095 1.00 39.81 105 CYS A C 1
ATOM 768 O O . CYS A 1 105 ? -0.959 -4.966 -18.092 1.00 39.81 105 CYS A O 1
ATOM 770 N N . ALA A 1 106 ? 1.077 -4.776 -19.009 1.00 40.84 106 ALA A N 1
ATOM 771 C CA . ALA A 1 106 ? 1.815 -4.575 -17.768 1.00 40.84 106 ALA A CA 1
ATOM 772 C C . ALA A 1 106 ? 1.466 -3.251 -17.053 1.00 40.84 106 ALA A C 1
ATOM 774 O O . ALA A 1 106 ? 1.631 -3.161 -15.842 1.00 40.84 106 ALA A O 1
ATOM 775 N N . GLY A 1 107 ? 0.976 -2.229 -17.768 1.00 39.69 107 GLY A N 1
ATOM 776 C CA . GLY A 1 107 ? 0.721 -0.886 -17.234 1.00 39.69 107 GLY A CA 1
ATOM 777 C C . GLY A 1 107 ? -0.466 -0.787 -16.273 1.00 39.69 107 GLY A C 1
ATOM 778 O O . GLY A 1 107 ? -0.434 0.026 -15.355 1.00 39.69 107 GLY A O 1
ATOM 779 N N . ILE A 1 108 ? -1.476 -1.646 -16.432 1.00 40.44 108 ILE A N 1
ATOM 780 C CA . ILE A 1 108 ? -2.722 -1.604 -15.641 1.00 40.44 108 ILE A CA 1
ATOM 781 C C . ILE A 1 108 ? -2.459 -1.971 -14.169 1.00 40.44 108 ILE A C 1
ATOM 783 O O . ILE A 1 108 ? -3.155 -1.507 -13.271 1.00 40.44 108 ILE A O 1
ATOM 787 N N . TYR A 1 109 ? -1.394 -2.741 -13.925 1.00 48.56 109 TYR A N 1
ATOM 788 C CA . TYR A 1 109 ? -0.967 -3.199 -12.602 1.00 48.56 109 TYR A CA 1
ATOM 789 C C . TYR A 1 109 ? 0.428 -2.693 -12.211 1.00 48.56 109 TYR A C 1
ATOM 791 O O . TYR A 1 109 ? 0.980 -3.145 -11.212 1.00 48.56 109 TYR A O 1
ATOM 799 N N . ARG A 1 110 ? 0.999 -1.723 -12.950 1.00 51.78 110 ARG A N 1
ATOM 800 C CA . ARG A 1 110 ? 2.197 -0.985 -12.488 1.00 51.78 110 ARG A CA 1
ATOM 801 C C . ARG A 1 110 ? 1.939 -0.253 -11.167 1.00 51.78 110 ARG A C 1
ATOM 803 O O . ARG A 1 110 ? 2.881 0.080 -10.461 1.00 51.78 110 ARG A O 1
ATOM 810 N N . ASN A 1 111 ? 0.665 -0.024 -10.857 1.00 66.00 111 ASN A N 1
ATOM 811 C CA . ASN A 1 111 ? 0.174 0.795 -9.768 1.00 66.00 111 ASN A CA 1
ATOM 812 C C . ASN A 1 111 ? -0.879 0.027 -8.957 1.00 66.00 111 ASN A 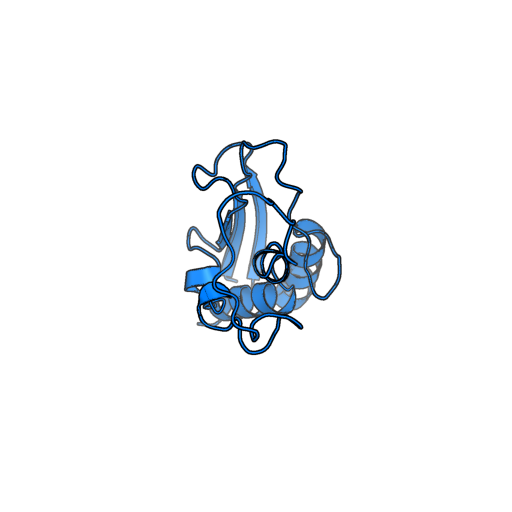C 1
ATOM 814 O O . ASN A 1 111 ? -1.682 -0.724 -9.512 1.00 66.00 111 ASN A O 1
ATOM 818 N N . ILE A 1 112 ? -0.872 0.220 -7.639 1.00 74.94 112 ILE A N 1
ATOM 819 C CA . ILE A 1 112 ? -1.754 -0.473 -6.690 1.00 74.94 112 ILE A CA 1
ATOM 820 C C . ILE A 1 112 ? -3.055 0.324 -6.551 1.00 74.94 112 ILE A C 1
ATOM 822 O O . ILE A 1 112 ? -2.981 1.447 -6.062 1.00 74.94 112 ILE A O 1
ATOM 826 N N . PRO A 1 113 ? -4.244 -0.204 -6.894 1.00 80.50 113 PRO A N 1
ATOM 827 C CA . PRO A 1 113 ? -5.491 0.513 -6.625 1.00 80.50 113 PRO A CA 1
ATOM 828 C C . PRO A 1 113 ? -5.643 0.819 -5.124 1.00 80.50 113 PRO A C 1
ATOM 830 O O . PRO A 1 113 ? -5.424 -0.058 -4.282 1.00 80.50 113 PRO A O 1
ATOM 833 N N . GLU A 1 114 ? -6.063 2.032 -4.768 1.00 87.19 114 GLU A N 1
ATOM 834 C CA . GLU A 1 114 ? -6.351 2.438 -3.385 1.00 87.19 114 GLU A CA 1
ATOM 835 C C . GLU A 1 114 ? -7.402 1.510 -2.762 1.00 87.19 114 GLU A C 1
ATOM 837 O O . GLU A 1 114 ?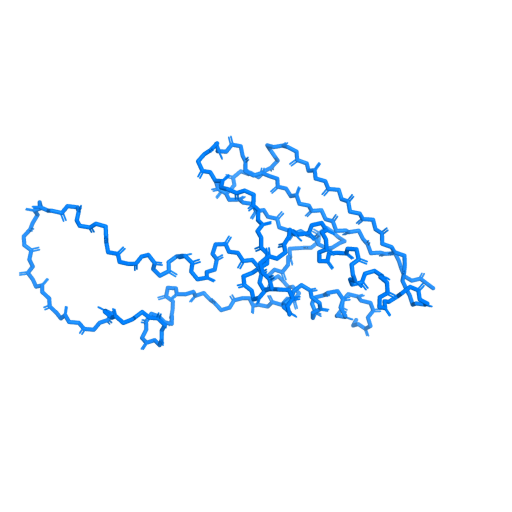 -7.297 1.114 -1.600 1.00 87.19 114 GLU A O 1
ATOM 842 N N . SER A 1 115 ? -8.382 1.081 -3.559 1.00 86.75 115 SER A N 1
ATOM 843 C CA . SER A 1 115 ? -9.381 0.081 -3.169 1.00 86.75 115 SER A CA 1
ATOM 844 C C . SER A 1 115 ? -8.773 -1.264 -2.733 1.00 86.75 115 SER A C 1
ATOM 846 O O . SER A 1 115 ? -9.234 -1.852 -1.748 1.00 86.75 115 SER A O 1
ATOM 848 N N . VAL A 1 116 ? -7.712 -1.733 -3.401 1.00 88.56 116 VAL A N 1
ATOM 849 C CA . VAL A 1 116 ? -6.967 -2.955 -3.036 1.00 88.56 116 VAL A CA 1
ATOM 850 C C . VAL A 1 116 ? -6.187 -2.740 -1.744 1.00 88.56 116 VAL A C 1
ATOM 852 O O . VAL A 1 116 ? -6.274 -3.571 -0.837 1.00 88.56 116 VAL A O 1
ATOM 855 N N . LEU A 1 117 ? -5.486 -1.608 -1.624 1.00 90.50 117 LEU A N 1
ATOM 856 C CA . LEU A 1 117 ? -4.756 -1.242 -0.408 1.00 90.50 117 LEU A CA 1
ATOM 857 C C . LEU A 1 117 ? -5.692 -1.184 0.805 1.00 90.50 117 LEU A C 1
ATOM 859 O O . LEU A 1 117 ? -5.416 -1.779 1.848 1.00 90.50 117 LEU A O 1
ATOM 863 N N . ARG A 1 118 ? -6.850 -0.539 0.651 1.00 92.56 118 ARG A N 1
ATOM 864 C CA . ARG A 1 118 ? -7.874 -0.434 1.693 1.00 92.56 118 ARG A CA 1
ATOM 865 C C . ARG A 1 118 ? -8.435 -1.798 2.085 1.00 92.56 118 ARG A C 1
ATOM 867 O O . ARG A 1 118 ? -8.639 -2.053 3.272 1.00 92.56 118 ARG A O 1
ATOM 874 N N . LEU A 1 119 ? -8.678 -2.684 1.117 1.00 93.00 119 LEU A N 1
ATOM 875 C CA . LEU A 1 119 ? -9.136 -4.044 1.397 1.00 93.00 119 LEU A CA 1
ATOM 876 C C . LEU A 1 119 ? -8.074 -4.853 2.150 1.00 93.00 119 LEU A C 1
ATOM 878 O O . LEU A 1 119 ? -8.420 -5.561 3.096 1.00 93.00 119 LEU A O 1
ATOM 882 N N . ALA A 1 120 ? -6.804 -4.735 1.767 1.00 92.94 120 ALA A N 1
ATOM 883 C CA . ALA A 1 120 ? -5.705 -5.423 2.432 1.00 92.94 120 ALA A CA 1
ATOM 884 C C . ALA A 1 120 ? -5.536 -4.950 3.878 1.00 92.94 120 ALA A C 1
ATOM 886 O O . ALA A 1 120 ? -5.478 -5.780 4.779 1.00 92.94 120 ALA A O 1
ATOM 887 N N . VAL A 1 121 ? -5.576 -3.636 4.119 1.00 94.31 121 VAL A N 1
ATOM 888 C CA . VAL A 1 121 ? -5.565 -3.066 5.474 1.00 94.31 121 VAL A CA 1
ATOM 889 C C . VAL A 1 121 ? -6.765 -3.547 6.284 1.00 94.31 121 VAL A C 1
ATOM 891 O O . VAL A 1 121 ? -6.610 -3.952 7.429 1.00 94.31 121 VAL A O 1
ATOM 894 N N . LYS A 1 122 ? -7.970 -3.557 5.705 1.00 94.12 122 LYS A N 1
ATOM 895 C CA . LYS A 1 122 ? -9.162 -4.060 6.400 1.00 94.12 122 LYS A CA 1
ATOM 896 C C . LYS A 1 122 ? -9.000 -5.530 6.803 1.00 94.12 122 LYS A C 1
ATOM 898 O O . LYS A 1 122 ? -9.353 -5.885 7.924 1.00 94.12 122 LYS A O 1
ATOM 903 N N . LYS A 1 123 ? -8.486 -6.373 5.902 1.00 93.38 123 LYS A N 1
ATOM 904 C CA . LYS A 1 123 ? -8.189 -7.780 6.202 1.00 93.38 123 LYS A CA 1
ATOM 905 C C . LYS A 1 123 ? -7.120 -7.906 7.274 1.00 93.38 123 LYS A C 1
ATOM 907 O O . LYS A 1 123 ? -7.273 -8.735 8.149 1.00 93.38 123 LYS A O 1
ATOM 912 N N . GLU A 1 124 ? -6.091 -7.069 7.243 1.00 93.06 124 GLU A N 1
ATOM 913 C CA . GLU A 1 124 ? -5.086 -7.067 8.298 1.00 93.06 124 GLU A CA 1
ATOM 914 C C . GLU A 1 124 ? -5.694 -6.645 9.636 1.00 93.06 124 GLU A C 1
ATOM 916 O O . GLU A 1 124 ? -5.360 -7.223 10.652 1.00 93.06 124 GLU A O 1
ATOM 921 N N . ILE A 1 125 ? -6.610 -5.679 9.693 1.00 92.38 125 ILE A N 1
ATOM 922 C CA . ILE A 1 125 ? -7.175 -5.231 10.976 1.00 92.38 125 ILE A CA 1
ATOM 923 C C . ILE A 1 125 ? -8.144 -6.257 11.577 1.00 92.38 125 ILE A C 1
ATOM 925 O O . ILE A 1 125 ? -8.113 -6.480 12.788 1.00 92.38 125 ILE A O 1
ATOM 929 N N . PHE A 1 126 ? -9.004 -6.856 10.750 1.00 91.31 126 PHE A N 1
ATOM 930 C CA . PHE A 1 126 ? -10.173 -7.620 11.210 1.00 91.31 126 PHE A CA 1
ATOM 931 C C . PHE A 1 126 ? -10.192 -9.100 10.803 1.00 91.31 126 PHE A C 1
ATOM 933 O O . PHE A 1 126 ? -11.100 -9.813 11.231 1.00 91.31 126 PHE A O 1
ATOM 940 N N . GLY A 1 127 ? -9.276 -9.538 9.939 1.00 82.38 127 GLY A N 1
ATOM 941 C CA . GLY A 1 127 ? -9.107 -10.935 9.526 1.00 82.38 127 GLY A CA 1
ATOM 942 C C . GLY A 1 127 ? -8.078 -11.651 10.384 1.00 82.38 127 GLY A C 1
ATOM 943 O O . GLY A 1 127 ? -8.294 -12.859 10.607 1.00 82.38 127 GLY A O 1
#